Protein AF-Q575P5-F1 (afdb_monomer_lite)

Foldseek 3Di:
DVVVVVVVLVVLLVVLVVVLVVQADPDPVCRVVSLVCLCPVDDCSVVSVCSNVVSVVSD

Structure (mmCIF, N/CA/C/O backbone):
data_AF-Q575P5-F1
#
_entry.id   AF-Q575P5-F1
#
loop_
_atom_site.group_PDB
_atom_site.id
_atom_site.type_symbol
_atom_site.label_atom_id
_atom_site.label_alt_id
_atom_site.label_comp_id
_atom_site.label_asym_id
_atom_site.label_entity_id
_atom_site.label_seq_id
_atom_site.pdbx_PDB_ins_code
_atom_site.Cartn_x
_atom_site.Cartn_y
_atom_site.Cartn_z
_atom_site.occupancy
_atom_site.B_iso_or_equiv
_atom_site.auth_seq_id
_atom_site.auth_comp_id
_atom_site.auth_asym_id
_atom_site.auth_atom_id
_atom_site.pdbx_PDB_model_num
ATOM 1 N N . ASN A 1 1 ? 13.315 2.565 -21.960 1.00 82.62 1 ASN A N 1
ATOM 2 C CA . ASN A 1 1 ? 14.003 1.263 -21.828 1.00 82.62 1 ASN A CA 1
ATOM 3 C C . ASN A 1 1 ? 13.222 0.444 -20.803 1.00 82.62 1 ASN A C 1
ATOM 5 O O . ASN A 1 1 ? 12.849 1.021 -19.791 1.00 82.62 1 ASN A O 1
ATOM 9 N N . PHE A 1 2 ? 12.885 -0.824 -21.053 1.0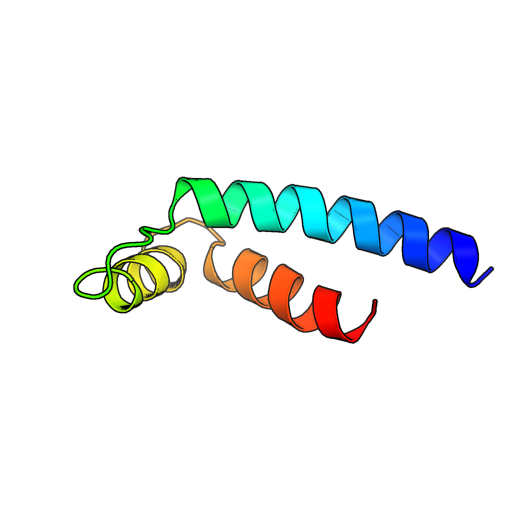0 88.19 2 PHE A N 1
ATOM 10 C CA . PHE A 1 2 ? 11.979 -1.568 -20.155 1.00 88.19 2 PHE A CA 1
ATOM 11 C C . PHE A 1 2 ? 12.576 -1.782 -18.754 1.00 88.19 2 PHE A C 1
ATOM 13 O O . PHE A 1 2 ? 11.871 -1.623 -17.764 1.00 88.19 2 PHE A O 1
ATOM 20 N N . GLY A 1 3 ? 13.893 -2.002 -18.650 1.00 90.56 3 GLY A N 1
ATOM 21 C CA . GLY A 1 3 ? 14.567 -2.154 -17.353 1.00 90.56 3 GLY A CA 1
ATOM 22 C C . GLY A 1 3 ? 14.477 -0.915 -16.450 1.00 90.56 3 GLY A C 1
ATOM 23 O O . GLY A 1 3 ? 14.271 -1.041 -15.248 1.00 90.56 3 GLY A O 1
ATOM 24 N N . SER A 1 4 ? 14.550 0.297 -17.015 1.00 92.50 4 SER A N 1
ATOM 25 C CA . SER A 1 4 ? 14.400 1.530 -16.228 1.00 92.50 4 SER A CA 1
ATOM 26 C C . SER A 1 4 ? 12.956 1.762 -15.763 1.00 92.50 4 SER A C 1
ATOM 28 O O . SER A 1 4 ? 12.756 2.340 -14.699 1.00 92.50 4 SER A O 1
ATOM 30 N N . LEU A 1 5 ? 11.953 1.303 -16.528 1.00 92.94 5 LEU A N 1
ATOM 31 C CA . LEU A 1 5 ? 10.552 1.341 -16.088 1.00 92.94 5 LEU A CA 1
ATOM 32 C C . LEU A 1 5 ? 10.304 0.378 -14.921 1.00 92.94 5 LEU A C 1
ATOM 34 O O . LEU A 1 5 ? 9.666 0.771 -13.949 1.00 92.94 5 LEU A O 1
ATOM 38 N N . LEU A 1 6 ? 10.852 -0.841 -14.981 1.00 94.44 6 LEU A N 1
ATOM 39 C CA . LEU A 1 6 ? 10.764 -1.801 -13.875 1.00 94.44 6 LEU A CA 1
ATOM 40 C C . LEU A 1 6 ? 11.459 -1.272 -12.613 1.00 94.44 6 LEU A C 1
ATOM 42 O O . LEU A 1 6 ? 10.915 -1.388 -11.518 1.00 94.44 6 LEU A O 1
ATOM 46 N N . GLY A 1 7 ? 12.614 -0.612 -12.759 1.00 95.50 7 GLY A N 1
ATOM 47 C CA . GLY A 1 7 ? 13.293 0.056 -11.644 1.00 95.50 7 GLY A CA 1
ATOM 48 C C . GLY A 1 7 ? 12.449 1.161 -10.996 1.00 95.50 7 GLY A C 1
ATOM 49 O O . GLY A 1 7 ? 12.372 1.241 -9.772 1.00 95.50 7 GLY A O 1
ATOM 50 N N . LEU A 1 8 ? 1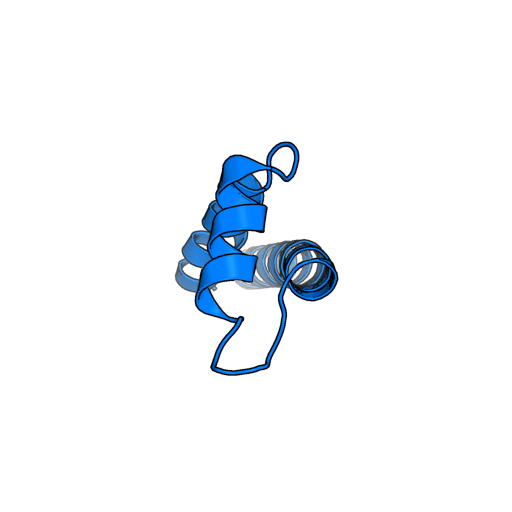1.759 1.978 -11.800 1.00 94.81 8 LEU A N 1
ATOM 51 C CA . LEU A 1 8 ? 10.824 2.986 -11.290 1.00 94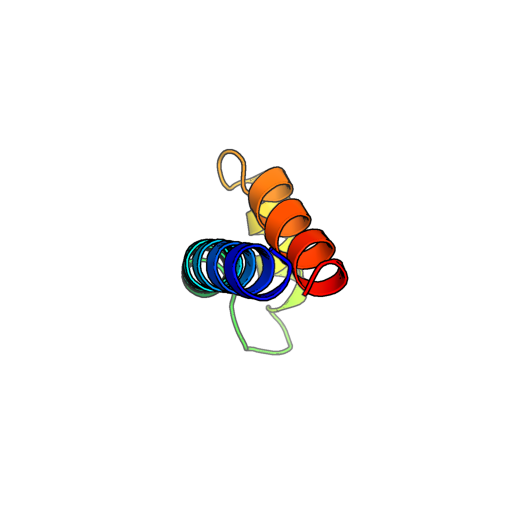.81 8 LEU A CA 1
ATOM 52 C C . LEU A 1 8 ? 9.624 2.340 -10.581 1.00 94.81 8 LEU A C 1
ATOM 54 O O . LEU A 1 8 ? 9.229 2.786 -9.504 1.00 94.81 8 LEU A O 1
ATOM 58 N N . CYS A 1 9 ? 9.064 1.281 -11.166 1.00 95.44 9 CYS A N 1
ATOM 59 C CA . CYS A 1 9 ? 7.947 0.551 -10.584 1.00 95.44 9 CYS A CA 1
ATOM 60 C C . CYS A 1 9 ? 8.325 -0.066 -9.225 1.00 95.44 9 CYS A C 1
ATOM 62 O O . CYS A 1 9 ? 7.579 0.088 -8.260 1.00 95.44 9 CYS A O 1
ATOM 64 N N . LEU A 1 10 ? 9.529 -0.636 -9.097 1.00 96.75 10 LEU A N 1
ATOM 65 C CA . LEU A 1 10 ? 10.049 -1.155 -7.829 1.00 96.75 10 LEU A CA 1
ATOM 66 C C . LEU A 1 10 ? 10.095 -0.080 -6.733 1.00 96.75 10 LEU A C 1
ATOM 68 O O . LEU A 1 10 ? 9.648 -0.322 -5.613 1.00 96.75 10 LEU A O 1
ATOM 72 N N . ILE A 1 11 ? 10.597 1.118 -7.051 1.00 97.75 11 ILE A N 1
ATOM 73 C CA . ILE A 1 11 ? 10.654 2.235 -6.094 1.00 97.75 11 ILE A CA 1
ATOM 74 C C . ILE A 1 11 ? 9.241 2.612 -5.630 1.00 97.75 11 ILE A C 1
ATOM 76 O O . ILE A 1 11 ? 8.996 2.738 -4.429 1.00 97.75 11 ILE A O 1
ATOM 80 N N . ILE A 1 12 ? 8.299 2.747 -6.568 1.00 96.81 12 ILE A N 1
ATOM 81 C CA . ILE A 1 12 ? 6.901 3.076 -6.260 1.00 96.81 12 ILE A CA 1
ATOM 82 C C . ILE A 1 12 ? 6.269 1.990 -5.378 1.00 96.81 12 ILE A C 1
ATOM 84 O O . ILE A 1 12 ? 5.606 2.320 -4.392 1.00 96.81 12 ILE A O 1
ATOM 88 N N . GLN A 1 13 ? 6.504 0.709 -5.674 1.00 97.75 13 GLN A N 1
ATOM 89 C CA . GLN A 1 13 ? 5.961 -0.407 -4.898 1.00 97.75 13 GLN A CA 1
ATOM 90 C C . GLN A 1 13 ? 6.526 -0.470 -3.476 1.00 97.75 13 GLN A C 1
ATOM 92 O O . GLN A 1 13 ? 5.761 -0.704 -2.543 1.00 97.75 13 GLN A O 1
ATOM 97 N N . ILE A 1 14 ? 7.823 -0.208 -3.281 1.00 98.12 14 ILE A N 1
ATOM 98 C CA . ILE A 1 14 ? 8.434 -0.173 -1.942 1.00 98.12 14 ILE A CA 1
ATOM 99 C C . ILE A 1 14 ? 7.837 0.963 -1.107 1.00 98.12 14 ILE A C 1
ATOM 101 O O . ILE A 1 14 ? 7.429 0.738 0.031 1.00 98.12 14 ILE A O 1
ATOM 105 N N . LEU A 1 15 ? 7.747 2.173 -1.666 1.00 98.25 15 LEU A N 1
ATOM 106 C CA . LEU A 1 15 ? 7.235 3.338 -0.938 1.00 98.25 15 LEU A CA 1
ATOM 107 C C . LEU A 1 15 ? 5.755 3.178 -0.570 1.00 98.25 15 LEU A C 1
ATOM 109 O O . LEU A 1 15 ? 5.368 3.386 0.580 1.00 98.25 15 LEU A O 1
ATOM 113 N N . THR A 1 16 ? 4.927 2.774 -1.534 1.00 96.81 16 THR A N 1
ATOM 114 C CA . THR A 1 16 ? 3.490 2.559 -1.304 1.00 96.81 16 THR A CA 1
ATOM 115 C C . THR A 1 16 ? 3.231 1.359 -0.391 1.00 96.81 16 THR A C 1
ATOM 117 O O . THR A 1 16 ? 2.374 1.439 0.487 1.00 96.81 16 THR A O 1
ATOM 120 N N . GLY A 1 17 ? 4.001 0.276 -0.536 1.00 97.38 17 GLY A N 1
ATOM 121 C CA . GLY A 1 17 ? 3.901 -0.919 0.300 1.00 97.38 17 GLY A CA 1
ATOM 122 C C . GLY A 1 17 ? 4.285 -0.655 1.753 1.00 97.38 17 GLY A C 1
ATOM 123 O O . GLY A 1 17 ? 3.565 -1.075 2.657 1.00 97.38 17 GLY A O 1
ATOM 124 N N . LEU A 1 18 ? 5.359 0.105 1.992 1.00 97.81 18 LEU A N 1
ATOM 125 C CA . LEU A 1 18 ? 5.760 0.507 3.341 1.00 97.81 18 LEU A CA 1
ATOM 126 C C . LEU A 1 18 ? 4.684 1.372 4.009 1.00 97.81 18 LEU A C 1
ATOM 128 O O . LEU A 1 18 ? 4.351 1.147 5.170 1.00 97.81 18 LEU A O 1
ATOM 132 N N . PHE A 1 19 ? 4.095 2.318 3.272 1.00 96.12 19 PHE A N 1
ATOM 133 C CA . PHE A 1 19 ? 2.998 3.137 3.786 1.00 96.12 19 PHE A CA 1
ATOM 134 C C . PHE A 1 19 ? 1.771 2.301 4.164 1.00 96.12 19 PHE A C 1
ATOM 136 O O . PHE A 1 19 ? 1.223 2.463 5.252 1.00 96.12 19 PHE A O 1
ATOM 143 N N . LEU A 1 20 ? 1.368 1.366 3.301 1.00 96.56 20 LEU A N 1
ATOM 144 C CA . LEU A 1 20 ? 0.256 0.459 3.589 1.00 96.56 20 LEU A CA 1
ATOM 145 C C . LEU A 1 20 ? 0.544 -0.417 4.814 1.00 96.56 20 LEU A C 1
ATOM 147 O O . LEU A 1 20 ? -0.336 -0.586 5.654 1.00 96.56 20 LEU A O 1
ATOM 151 N N . ALA A 1 21 ? 1.773 -0.917 4.959 1.00 96.50 21 ALA A N 1
ATOM 152 C CA . ALA A 1 21 ? 2.179 -1.731 6.102 1.00 96.50 21 ALA A CA 1
ATOM 153 C C . ALA A 1 21 ? 2.111 -0.973 7.440 1.00 96.50 21 ALA A C 1
ATOM 155 O O . ALA A 1 21 ? 1.797 -1.581 8.456 1.00 96.50 21 ALA A O 1
ATOM 156 N N . MET A 1 22 ? 2.332 0.348 7.452 1.00 97.06 22 MET A N 1
ATOM 157 C CA . MET A 1 22 ? 2.186 1.170 8.666 1.00 97.06 22 MET A CA 1
ATOM 158 C C . MET A 1 22 ? 0.735 1.292 9.161 1.00 97.06 22 MET A C 1
ATOM 160 O O . MET A 1 22 ? 0.509 1.727 10.289 1.00 97.06 22 MET A O 1
ATOM 164 N N . HIS A 1 23 ? -0.257 0.970 8.330 1.00 94.81 23 HIS A N 1
ATOM 165 C CA . HIS A 1 23 ? -1.682 1.089 8.667 1.00 94.81 23 HIS A CA 1
ATOM 166 C C . HIS A 1 23 ? -2.432 -0.245 8.620 1.00 94.81 23 HIS A C 1
ATOM 168 O O . HIS A 1 23 ? -3.569 -0.337 9.083 1.00 94.81 23 HIS A O 1
ATOM 174 N N . TYR A 1 24 ? -1.810 -1.274 8.052 1.00 96.38 24 TYR A N 1
ATOM 175 C CA . TYR A 1 24 ? -2.363 -2.612 7.948 1.00 96.38 24 TYR A CA 1
ATOM 176 C C . TYR A 1 24 ? -2.100 -3.418 9.223 1.00 96.38 24 TYR A C 1
ATOM 178 O O . TYR A 1 24 ? -1.028 -3.339 9.815 1.00 96.38 24 TYR A O 1
ATOM 186 N N . THR A 1 25 ? -3.074 -4.234 9.631 1.00 96.00 25 THR A N 1
ATOM 187 C CA . THR A 1 25 ? -2.920 -5.199 10.729 1.00 96.00 25 THR A CA 1
ATOM 188 C C . THR A 1 25 ? -3.005 -6.619 10.177 1.00 96.00 25 THR A C 1
ATOM 190 O O . THR A 1 25 ? -3.924 -6.944 9.433 1.00 96.00 25 THR A O 1
ATOM 193 N N . SER A 1 26 ? -2.045 -7.474 10.535 1.00 94.25 26 SER A N 1
ATOM 194 C CA . SER A 1 26 ? -1.926 -8.848 10.019 1.00 94.25 26 SER A CA 1
ATOM 195 C C . SER A 1 26 ? -2.783 -9.886 10.751 1.00 94.25 26 SER A C 1
ATOM 197 O O . SER A 1 26 ? -2.740 -11.065 10.402 1.00 94.25 26 SER A O 1
ATOM 199 N N . ASP A 1 27 ? -3.564 -9.475 11.748 1.00 96.50 27 ASP A N 1
ATOM 200 C CA . ASP A 1 27 ? -4.478 -10.359 12.462 1.00 96.50 27 ASP A CA 1
ATOM 201 C C . ASP A 1 27 ? -5.761 -10.608 11.651 1.00 96.50 27 ASP A C 1
ATOM 203 O O . ASP A 1 27 ? -6.388 -9.680 11.143 1.00 96.50 27 ASP A O 1
ATOM 207 N N . THR A 1 28 ? -6.179 -11.871 11.543 1.00 95.44 28 THR A N 1
ATOM 208 C CA . THR A 1 28 ? -7.307 -12.268 10.680 1.00 95.44 28 THR A CA 1
ATOM 209 C C . THR A 1 28 ? -8.641 -11.618 11.052 1.00 95.44 28 THR A C 1
ATOM 211 O O . THR A 1 28 ? -9.475 -11.416 10.170 1.00 95.44 28 THR A O 1
ATOM 214 N N . SER A 1 29 ? -8.841 -11.238 12.319 1.00 96.94 29 SER A N 1
ATOM 215 C CA . SER A 1 29 ? -10.072 -10.580 12.771 1.00 96.94 29 SER A CA 1
ATOM 216 C C . SER A 1 29 ? -10.111 -9.087 12.427 1.00 96.94 29 SER A C 1
ATOM 218 O O . SER A 1 29 ? -11.190 -8.516 12.275 1.00 96.94 29 SER A O 1
ATOM 220 N N . THR A 1 30 ? -8.946 -8.455 12.240 1.00 95.88 30 THR A N 1
ATOM 221 C CA . THR A 1 30 ? -8.808 -7.005 11.997 1.00 95.88 30 THR A CA 1
ATOM 222 C C . THR A 1 30 ? -8.211 -6.653 10.632 1.00 95.88 30 THR A C 1
ATOM 224 O O . THR A 1 30 ? -8.198 -5.487 10.237 1.00 95.88 30 THR A O 1
ATOM 227 N N . ALA A 1 31 ? -7.774 -7.641 9.850 1.00 96.12 31 ALA A N 1
ATOM 228 C CA . ALA A 1 31 ? -7.188 -7.428 8.531 1.00 96.12 31 ALA A CA 1
ATOM 229 C C . ALA A 1 31 ? -8.134 -6.646 7.608 1.00 96.12 31 ALA A C 1
ATOM 231 O O . ALA A 1 31 ? -7.749 -5.630 7.028 1.00 96.12 31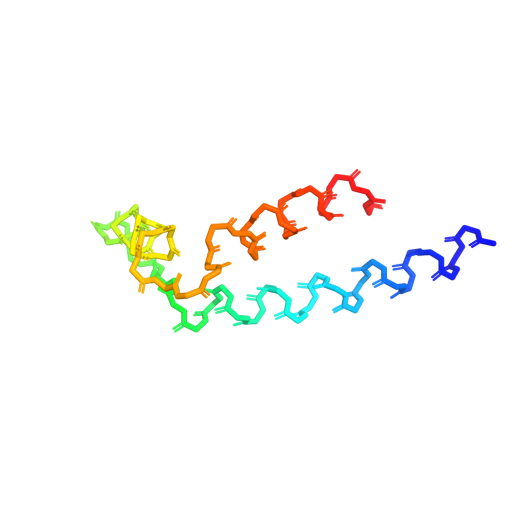 ALA A O 1
ATOM 232 N N . PHE A 1 32 ? -9.406 -7.048 7.525 1.00 96.06 32 PHE A N 1
ATOM 233 C CA . PHE A 1 32 ? -10.381 -6.343 6.693 1.00 96.06 32 PHE A CA 1
ATOM 234 C C . PHE A 1 32 ? -10.685 -4.933 7.216 1.00 96.06 32 PHE A C 1
ATOM 236 O O . PHE A 1 32 ? -10.723 -3.983 6.432 1.00 96.06 32 PHE A O 1
ATOM 243 N N . SER A 1 33 ? -10.857 -4.771 8.532 1.00 96.50 33 SER A N 1
ATOM 244 C CA . SER A 1 33 ? -11.155 -3.460 9.115 1.00 96.50 33 SER A CA 1
ATOM 245 C C . SER A 1 33 ? -9.989 -2.480 8.942 1.00 96.50 33 SER A C 1
ATOM 247 O O . SER A 1 33 ? -10.220 -1.328 8.573 1.00 96.50 33 SER A O 1
ATOM 249 N N . SER A 1 34 ? -8.738 -2.935 9.066 1.00 96.00 34 SER A N 1
ATOM 250 C CA . SER A 1 34 ? -7.551 -2.105 8.804 1.00 96.00 34 SER A CA 1
ATOM 251 C C . SER A 1 34 ? -7.473 -1.630 7.345 1.00 96.00 34 SER A C 1
ATOM 253 O O . SER A 1 34 ? -7.167 -0.470 7.074 1.00 96.00 34 SER A O 1
ATOM 255 N N . VAL A 1 35 ? -7.874 -2.470 6.385 1.00 96.19 35 VAL A N 1
ATOM 256 C CA . VAL A 1 35 ? -7.989 -2.072 4.974 1.00 96.19 35 VAL A CA 1
ATOM 257 C C . VAL A 1 35 ? -9.106 -1.046 4.762 1.00 96.19 35 VAL A C 1
ATOM 259 O O . VAL A 1 35 ? -8.936 -0.104 3.985 1.00 96.19 35 VAL A O 1
ATOM 262 N N . THR A 1 36 ? -10.246 -1.192 5.444 1.00 96.38 36 THR A N 1
ATOM 263 C CA . THR A 1 36 ? -11.317 -0.187 5.363 1.00 96.38 36 THR A CA 1
ATOM 264 C C . THR A 1 36 ? -10.898 1.156 5.955 1.00 96.38 36 THR A C 1
ATOM 266 O O . THR A 1 36 ? -11.209 2.183 5.351 1.00 96.38 36 THR A O 1
ATOM 269 N N . HIS A 1 37 ? -10.129 1.142 7.047 1.00 96.50 37 HIS A N 1
ATOM 270 C CA . HIS A 1 37 ? -9.538 2.331 7.657 1.00 96.50 37 HIS A CA 1
ATOM 271 C C . HIS A 1 37 ? -8.574 3.036 6.690 1.00 96.50 37 HIS A C 1
ATOM 273 O O . HIS A 1 37 ? -8.693 4.235 6.457 1.00 96.50 37 HIS A O 1
ATOM 279 N N . ILE A 1 38 ? -7.693 2.292 6.008 1.00 96.81 38 ILE A N 1
ATOM 280 C CA . ILE A 1 38 ? -6.817 2.852 4.961 1.00 96.81 38 ILE A CA 1
ATOM 281 C C . ILE A 1 38 ? -7.624 3.537 3.848 1.00 96.81 38 ILE A C 1
ATOM 283 O O . ILE A 1 38 ? -7.243 4.600 3.368 1.00 96.81 38 ILE A O 1
ATOM 287 N N . CYS A 1 39 ? -8.735 2.946 3.410 1.00 96.50 39 CYS A N 1
ATOM 288 C CA . CYS A 1 39 ? -9.527 3.527 2.324 1.00 96.50 39 CYS A CA 1
ATOM 289 C C . CYS A 1 39 ? -10.327 4.770 2.734 1.00 96.50 39 CYS A C 1
ATOM 291 O O . CYS A 1 39 ? -10.553 5.628 1.881 1.00 96.50 39 CYS A O 1
ATOM 293 N N . ARG A 1 40 ? -10.816 4.841 3.976 1.00 95.38 40 ARG A N 1
ATOM 294 C CA . ARG A 1 40 ? -11.788 5.866 4.395 1.00 95.38 40 ARG A CA 1
ATOM 295 C C . ARG A 1 40 ? -11.216 6.935 5.311 1.00 95.38 40 ARG A C 1
ATOM 297 O O . ARG A 1 40 ? -11.610 8.089 5.182 1.00 95.38 40 ARG A O 1
ATOM 304 N N . ASP A 1 41 ? -10.288 6.557 6.176 1.00 96.06 41 ASP A N 1
ATOM 305 C CA . ASP A 1 41 ? -9.854 7.398 7.290 1.00 96.06 41 ASP A CA 1
ATOM 306 C C . ASP A 1 41 ? -8.428 7.935 7.082 1.00 96.06 41 ASP A C 1
ATOM 308 O O . ASP A 1 41 ? -8.067 8.985 7.611 1.00 96.06 41 ASP A O 1
ATOM 312 N N . VAL A 1 42 ? -7.615 7.266 6.254 1.00 96.00 42 VAL A N 1
ATOM 313 C CA . VAL A 1 42 ? -6.270 7.734 5.888 1.00 96.00 42 VAL A CA 1
ATOM 314 C C . VAL A 1 42 ? -6.336 8.691 4.696 1.00 96.00 42 VAL A C 1
ATOM 316 O O . VAL A 1 42 ? -6.860 8.359 3.629 1.00 96.00 42 VAL A O 1
ATOM 319 N N . ASN A 1 43 ? -5.723 9.869 4.838 1.00 96.50 43 ASN A N 1
ATOM 320 C CA . ASN A 1 43 ? -5.616 10.860 3.764 1.00 96.50 43 ASN A CA 1
ATOM 321 C C . ASN A 1 43 ? -4.967 10.258 2.511 1.00 96.50 43 ASN A C 1
ATOM 323 O O . ASN A 1 43 ? -3.844 9.764 2.565 1.00 96.50 43 ASN A O 1
ATOM 327 N N . TYR A 1 44 ? -5.674 10.311 1.378 1.00 96.25 44 TYR A N 1
ATOM 328 C CA . TYR A 1 44 ? -5.264 9.684 0.112 1.00 96.25 44 TYR A CA 1
ATOM 329 C C . TYR A 1 44 ? -4.975 8.174 0.203 1.00 96.25 44 TYR A C 1
ATOM 331 O O . TYR A 1 44 ? -4.425 7.598 -0.735 1.00 96.25 44 TYR A O 1
ATOM 339 N N . GLY A 1 45 ? -5.370 7.496 1.284 1.00 95.62 45 GLY A N 1
ATOM 340 C CA . GLY A 1 45 ? -5.062 6.082 1.482 1.00 95.62 45 GLY A CA 1
ATOM 341 C C . GLY A 1 45 ? -5.700 5.188 0.417 1.00 95.62 45 GLY A C 1
ATOM 342 O O . GLY A 1 45 ? -5.060 4.253 -0.064 1.00 95.62 45 GLY A O 1
ATOM 343 N N . TRP A 1 46 ? -6.900 5.536 -0.064 1.00 96.25 46 TRP A N 1
ATOM 344 C CA . TRP A 1 46 ? -7.529 4.871 -1.213 1.00 96.25 46 TRP A CA 1
ATOM 345 C C . TRP A 1 46 ? -6.675 4.970 -2.488 1.00 96.25 46 TRP A C 1
ATOM 347 O O . TRP A 1 46 ? -6.512 3.977 -3.200 1.00 96.25 46 TRP A O 1
ATOM 357 N N . LEU A 1 47 ? -6.091 6.144 -2.756 1.00 96.62 47 LEU A N 1
ATOM 358 C CA . LEU A 1 47 ? -5.250 6.389 -3.925 1.00 96.62 47 LEU A CA 1
ATOM 359 C C . LEU A 1 47 ? -3.953 5.585 -3.819 1.00 96.62 47 LEU A C 1
ATOM 361 O O . LEU A 1 47 ? -3.592 4.893 -4.765 1.00 96.62 47 LEU A O 1
ATOM 365 N N . ILE A 1 48 ? -3.298 5.608 -2.654 1.00 96.50 48 ILE A N 1
ATOM 366 C CA . ILE A 1 48 ? -2.067 4.845 -2.402 1.00 96.50 48 ILE A CA 1
ATOM 367 C C . ILE A 1 48 ? -2.321 3.340 -2.548 1.00 96.50 48 ILE A C 1
ATOM 369 O O . ILE A 1 48 ? -1.526 2.639 -3.176 1.00 96.50 48 ILE A O 1
ATOM 373 N N . ARG A 1 49 ? -3.458 2.836 -2.049 1.00 96.81 49 ARG A N 1
ATOM 374 C CA . ARG A 1 49 ? -3.838 1.426 -2.206 1.00 96.81 49 ARG A CA 1
ATOM 375 C C . ARG A 1 49 ? -4.025 1.050 -3.675 1.00 96.81 49 ARG A C 1
ATOM 377 O O . ARG A 1 49 ? -3.562 -0.008 -4.096 1.00 96.81 49 ARG A O 1
ATOM 384 N N . TYR A 1 50 ? -4.675 1.907 -4.463 1.00 97.50 50 TYR A N 1
ATOM 385 C CA . TYR A 1 50 ? -4.814 1.676 -5.901 1.00 97.50 50 TYR A CA 1
ATOM 386 C C . TYR A 1 50 ? -3.491 1.792 -6.645 1.00 97.50 50 TYR A C 1
ATOM 388 O O . TYR A 1 50 ? -3.261 0.996 -7.549 1.00 97.50 50 TYR A O 1
ATOM 396 N N . MET A 1 51 ? -2.618 2.729 -6.281 1.00 97.06 51 MET A N 1
ATOM 397 C CA . MET A 1 51 ? -1.284 2.821 -6.872 1.00 97.06 51 MET A CA 1
ATOM 398 C C . MET A 1 51 ? -0.475 1.553 -6.608 1.00 97.06 51 MET A C 1
ATOM 400 O O . MET A 1 51 ? 0.136 1.046 -7.537 1.00 97.06 51 MET A O 1
ATOM 404 N N . HIS A 1 52 ? -0.534 0.997 -5.396 1.00 97.81 52 HIS A N 1
ATOM 405 C CA . HIS A 1 52 ? 0.161 -0.246 -5.065 1.00 97.81 52 HIS A CA 1
ATOM 406 C C . HIS A 1 52 ? -0.406 -1.460 -5.819 1.00 97.81 52 HIS A C 1
ATOM 408 O O . HIS A 1 52 ? 0.343 -2.287 -6.337 1.00 97.81 52 HIS A O 1
ATOM 414 N N . ALA A 1 53 ? -1.737 -1.568 -5.905 1.00 97.31 53 ALA A N 1
ATOM 415 C CA . ALA A 1 53 ? -2.400 -2.683 -6.581 1.00 97.31 53 ALA A CA 1
ATOM 416 C C . ALA A 1 53 ? -2.233 -2.629 -8.109 1.00 97.31 53 ALA A C 1
ATOM 418 O O . ALA A 1 53 ?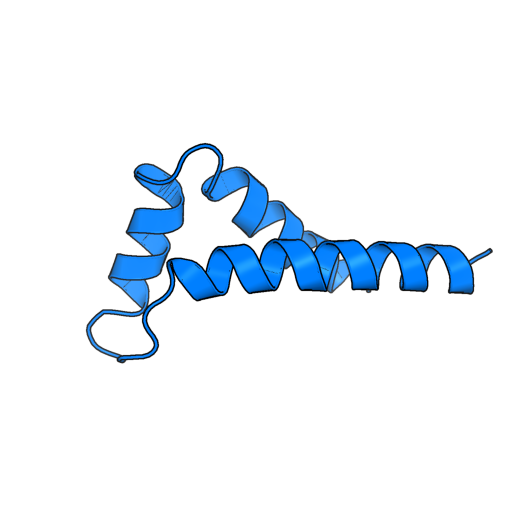 -1.887 -3.630 -8.724 1.00 97.31 53 ALA A O 1
ATOM 419 N N . ASN A 1 54 ? -2.438 -1.462 -8.728 1.00 97.00 54 ASN A N 1
ATOM 420 C CA . ASN A 1 54 ? -2.241 -1.292 -10.172 1.00 97.00 54 ASN A CA 1
ATOM 421 C C . ASN A 1 54 ? -0.751 -1.262 -10.543 1.00 97.00 54 ASN A C 1
ATOM 423 O O . ASN A 1 54 ? -0.382 -1.718 -11.621 1.00 97.00 54 ASN A O 1
ATOM 427 N N . GLY A 1 55 ? 0.107 -0.751 -9.655 1.00 94.81 55 GLY A N 1
ATOM 428 C CA . GLY A 1 55 ? 1.560 -0.785 -9.799 1.00 94.81 55 GLY A CA 1
ATOM 429 C C . GLY A 1 55 ? 2.090 -2.212 -9.850 1.00 94.81 55 GLY A C 1
ATOM 430 O O . GLY A 1 55 ? 2.904 -2.512 -10.713 1.00 94.81 55 GLY A O 1
ATOM 431 N N . ALA A 1 56 ? 1.551 -3.111 -9.021 1.00 94.88 56 ALA A N 1
ATOM 432 C CA . ALA A 1 56 ? 1.878 -4.534 -9.073 1.00 94.88 56 ALA A CA 1
ATOM 433 C C . ALA A 1 56 ? 1.512 -5.194 -10.414 1.00 94.88 56 ALA A C 1
ATOM 435 O O . ALA A 1 56 ? 2.222 -6.089 -10.844 1.00 94.88 56 ALA A O 1
ATOM 436 N N . SER A 1 57 ? 0.448 -4.749 -11.092 1.00 95.75 57 SER A N 1
ATOM 437 C CA . SER A 1 57 ? 0.090 -5.249 -12.431 1.00 95.75 57 SER A CA 1
ATOM 438 C C . SER A 1 57 ? 1.001 -4.725 -13.546 1.00 95.75 57 SER A C 1
ATOM 440 O O . SER A 1 57 ? 1.050 -5.319 -14.619 1.00 95.75 57 SER A O 1
ATOM 442 N N . MET A 1 58 ? 1.662 -3.580 -13.334 1.00 89.06 58 MET A N 1
ATOM 443 C CA . MET A 1 58 ? 2.625 -3.003 -14.284 1.00 89.06 58 MET A CA 1
ATOM 444 C C . MET A 1 58 ? 4.041 -3.578 -14.132 1.00 89.06 58 MET A C 1
ATOM 446 O O . MET A 1 58 ? 4.866 -3.359 -15.022 1.00 89.06 58 MET A O 1
ATOM 450 N N . PHE A 1 59 ? 4.322 -4.241 -13.008 1.00 87.94 59 PHE A N 1
ATOM 451 C CA . PHE A 1 59 ? 5.592 -4.896 -12.699 1.00 87.94 59 PHE A CA 1
ATOM 452 C C . PHE A 1 59 ? 5.626 -6.317 -13.265 1.00 87.94 59 PHE A C 1
ATOM 454 O O . PHE A 1 59 ? 6.661 -6.672 -13.871 1.00 87.94 59 PHE A O 1
#

Sequence (59 aa):
NFGSLLGLCLIIQILTGLFLAMHYTSDTSTAFSSVTHICRDVNYGWLIRYMHANGASMF

Radius of gyration: 12.82 Å; chains: 1; bounding box: 26×23×35 Å

InterPro domains:
  IPR005797 Cytochrome b/b6, N-terminal domain [PF00033] (1-59)
  IPR005797 Cytochrome b/b6, N-terminal domain [PS51002] (1-59)
  IPR016174 Di-haem cytochrome, transmembrane [SSF81342] (1-59)
  IPR027387 Cytochrome b/b6-like domain superfamily [G3DSA:1.20.810.10] (1-59)

Organism: Myodes glareolus (NCBI:txid447135)

Secondary structure (DSSP, 8-state):
-HHHHHHHHHHHHHHHHHHHHTT---STTTHHHHHHHHHHTSTTHHHHHHHHHHHHHH-

pLDDT: mean 95.51, std 2.7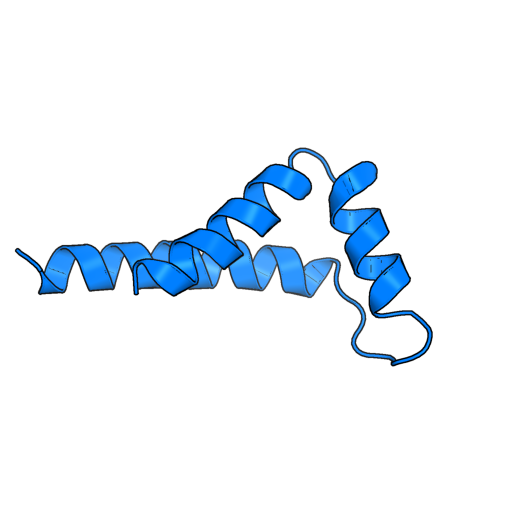3, range [82.62, 98.25]